Protein AF-A0A1H0M5H1-F1 (afdb_monomer_lite)

Secondary structure (DSSP, 8-state):
--S------------TT-TTHHHHHHHHHHHTTSHHHHHHHHHHT-------HHHHHHHHHHHHHHHHHHHHHTT----

Organism: NCBI:txid80868

Sequence (79 aa):
MKDFVVEQWQAVFAPAGTPAVQRLNQEINKALKDPPIVALADKLGVALVGGTPKQLGDLQKADFAKWAKVIKDGSIKAE

pLDDT: mean 92.83, std 9.8, range [53.22, 98.44]

Radius of gyration: 16.04 Å; chains: 1; bounding box: 42×25×40 Å

InterPro domains:
  IPR042100 Bordetella uptake gene, domain 1 [G3DSA:3.40.190.150] (1-79)

Structure (mmCIF, N/CA/C/O backbone):
data_AF-A0A1H0M5H1-F1
#
_entry.id   AF-A0A1H0M5H1-F1
#
loop_
_atom_site.group_PDB
_atom_site.id
_atom_site.type_symbol
_atom_site.label_atom_id
_atom_site.label_alt_id
_atom_site.label_comp_id
_atom_site.label_asym_id
_atom_site.label_entity_id
_atom_site.label_seq_id
_atom_site.pdbx_PDB_ins_code
_atom_site.Cartn_x
_atom_site.Cartn_y
_atom_site.Cartn_z
_atom_site.occupancy
_atom_site.B_iso_or_equiv
_atom_site.auth_seq_id
_atom_site.auth_comp_id
_atom_site.auth_asym_id
_atom_site.auth_atom_id
_atom_site.pdbx_PDB_model_num
ATOM 1 N N . MET A 1 1 ? 7.389 -8.466 -25.084 1.00 53.22 1 MET A N 1
ATOM 2 C CA . MET A 1 1 ? 7.728 -8.393 -23.650 1.00 53.22 1 MET A CA 1
ATOM 3 C C . MET A 1 1 ? 6.483 -8.765 -22.855 1.00 53.22 1 MET A C 1
ATOM 5 O O . MET A 1 1 ? 5.642 -7.905 -22.659 1.00 53.22 1 MET A O 1
ATOM 9 N N . LYS A 1 2 ? 6.283 -10.047 -22.526 1.00 54.88 2 LYS A N 1
ATOM 10 C CA . LYS A 1 2 ? 5.110 -10.492 -21.743 1.00 54.88 2 LYS A CA 1
ATOM 11 C C . LYS A 1 2 ? 5.357 -10.447 -20.229 1.00 54.88 2 LYS A C 1
ATOM 13 O O . LYS A 1 2 ? 4.401 -10.339 -19.479 1.00 54.88 2 LYS A O 1
ATOM 18 N N . ASP A 1 3 ? 6.626 -10.413 -19.822 1.00 66.81 3 ASP A N 1
ATOM 19 C CA . ASP A 1 3 ? 7.041 -10.477 -18.412 1.00 66.81 3 ASP A CA 1
ATOM 20 C C . ASP A 1 3 ? 7.654 -9.159 -17.900 1.00 66.81 3 ASP A C 1
ATOM 22 O O . ASP A 1 3 ? 8.172 -9.085 -16.786 1.00 66.81 3 ASP A O 1
ATOM 26 N N . PHE A 1 4 ? 7.627 -8.103 -18.719 1.00 62.84 4 PHE A N 1
ATOM 27 C CA . PHE A 1 4 ? 8.154 -6.790 -18.351 1.00 62.84 4 PHE A CA 1
ATOM 28 C C . PHE A 1 4 ? 7.033 -5.934 -17.758 1.00 62.84 4 PHE A C 1
ATOM 30 O O . PHE A 1 4 ? 6.297 -5.271 -18.485 1.00 62.84 4 PHE A O 1
ATOM 37 N N . VAL A 1 5 ? 6.901 -5.985 -16.433 1.00 65.38 5 VAL A N 1
ATOM 38 C CA . VAL A 1 5 ? 5.974 -5.152 -15.656 1.00 65.38 5 VAL A CA 1
ATOM 39 C C . VAL A 1 5 ? 6.792 -4.188 -14.802 1.00 65.38 5 VAL A C 1
ATOM 41 O O . VAL A 1 5 ? 7.504 -4.611 -13.882 1.00 65.38 5 VAL A O 1
ATOM 44 N N . VAL A 1 6 ? 6.686 -2.899 -15.128 1.00 67.06 6 VAL A N 1
ATOM 45 C CA . VAL A 1 6 ? 7.205 -1.778 -14.335 1.00 67.06 6 VAL A CA 1
ATOM 46 C C . VAL A 1 6 ? 6.004 -0.949 -13.904 1.00 67.06 6 VAL A C 1
ATOM 48 O O . VAL A 1 6 ? 5.631 0.021 -14.554 1.00 67.06 6 VAL A O 1
ATOM 51 N N . GLU A 1 7 ? 5.367 -1.384 -12.825 1.00 77.44 7 GLU A N 1
ATOM 52 C CA . GLU A 1 7 ? 4.335 -0.612 -12.144 1.00 77.44 7 GLU A CA 1
ATOM 53 C C . GLU A 1 7 ? 4.909 -0.094 -10.831 1.00 77.44 7 GLU A C 1
ATOM 55 O O . GLU A 1 7 ? 5.475 -0.846 -10.036 1.00 77.44 7 GLU A O 1
ATOM 60 N N . GLN A 1 8 ? 4.785 1.212 -10.627 1.00 86.81 8 GLN A N 1
ATOM 61 C CA . GLN A 1 8 ? 5.022 1.843 -9.341 1.00 86.81 8 GLN A CA 1
ATOM 62 C C . GLN A 1 8 ? 3.681 1.949 -8.623 1.00 86.81 8 GLN A C 1
ATOM 64 O O . GLN A 1 8 ? 2.696 2.393 -9.208 1.00 86.81 8 GLN A O 1
ATOM 69 N N . TRP A 1 9 ? 3.655 1.572 -7.350 1.00 93.00 9 TRP A N 1
ATOM 70 C CA . TRP A 1 9 ? 2.478 1.710 -6.505 1.00 93.00 9 TRP A CA 1
ATOM 71 C C . TRP A 1 9 ? 2.786 2.556 -5.275 1.00 93.00 9 TRP A C 1
ATOM 73 O O . TRP A 1 9 ? 3.928 2.690 -4.833 1.00 93.00 9 TRP A O 1
ATOM 83 N N . GLN A 1 10 ? 1.725 3.129 -4.720 1.00 94.38 10 GLN A N 1
ATOM 84 C CA . GLN A 1 10 ? 1.738 3.896 -3.482 1.00 94.38 10 GLN A CA 1
ATOM 85 C C . GLN A 1 10 ? 0.753 3.250 -2.513 1.00 94.38 10 GLN A C 1
ATOM 87 O O . GLN A 1 10 ? -0.259 2.684 -2.926 1.00 94.38 10 GLN A O 1
ATOM 92 N N . ALA A 1 11 ? 1.042 3.331 -1.218 1.00 96.00 11 ALA A N 1
ATOM 93 C CA . ALA A 1 11 ? 0.157 2.800 -0.194 1.00 96.00 11 ALA A CA 1
ATOM 94 C C . ALA A 1 11 ? 0.226 3.611 1.099 1.00 96.00 11 ALA A C 1
ATOM 96 O O . ALA A 1 11 ? 1.197 4.322 1.360 1.00 96.00 11 ALA A O 1
ATOM 97 N N . VAL A 1 12 ? -0.812 3.467 1.922 1.00 96.50 12 VAL A N 1
ATOM 98 C CA . VAL A 1 12 ? -0.900 4.080 3.250 1.00 96.50 12 VAL A CA 1
ATOM 99 C C . VAL A 1 12 ? -0.476 3.060 4.302 1.00 96.50 12 VAL A C 1
ATOM 101 O O . VAL A 1 12 ? -1.001 1.947 4.344 1.00 96.50 12 VAL A O 1
ATOM 104 N N . PHE A 1 13 ? 0.440 3.462 5.180 1.00 96.06 13 PHE A N 1
ATOM 105 C CA . PHE A 1 13 ? 0.933 2.650 6.290 1.00 96.06 13 PHE A CA 1
ATOM 106 C C . PHE A 1 13 ? 0.605 3.308 7.631 1.00 96.06 13 PHE A C 1
ATOM 108 O O . PHE A 1 13 ? 0.467 4.526 7.728 1.00 96.06 13 PHE A O 1
ATOM 115 N N . ALA A 1 14 ? 0.501 2.489 8.673 1.00 95.56 14 ALA A N 1
ATOM 116 C CA . ALA A 1 14 ? 0.326 2.924 10.053 1.00 95.56 14 ALA A CA 1
ATOM 117 C C . ALA A 1 14 ? 1.346 2.202 10.953 1.00 95.56 14 ALA A C 1
ATOM 119 O O . ALA A 1 14 ? 1.826 1.129 10.571 1.00 95.56 14 ALA A O 1
ATOM 120 N N . PRO A 1 15 ? 1.674 2.742 12.142 1.00 97.25 15 PRO A N 1
ATOM 121 C CA . PRO A 1 15 ? 2.557 2.072 13.091 1.00 97.25 15 PRO A CA 1
ATOM 122 C C . PRO A 1 15 ? 2.096 0.648 13.429 1.00 97.25 15 PRO A C 1
ATOM 124 O O . PRO A 1 15 ? 0.893 0.360 13.485 1.00 97.25 15 PRO A O 1
ATOM 127 N N . ALA A 1 16 ? 3.052 -0.241 13.697 1.00 94.75 16 ALA A N 1
ATOM 128 C CA . ALA A 1 16 ? 2.754 -1.599 14.139 1.00 94.75 16 ALA A CA 1
ATOM 129 C C . ALA A 1 16 ? 1.890 -1.582 15.413 1.00 94.75 16 ALA A C 1
ATOM 131 O O . ALA A 1 16 ? 2.119 -0.787 16.321 1.00 94.75 16 ALA A O 1
ATOM 132 N N . GLY A 1 17 ? 0.877 -2.450 15.468 1.00 93.50 17 GLY A N 1
ATOM 133 C CA . GLY A 1 17 ? -0.052 -2.517 16.600 1.00 93.50 17 GLY A CA 1
ATOM 134 C C . GLY A 1 17 ? -1.166 -1.464 16.595 1.00 93.50 17 GLY A C 1
ATOM 135 O O . GLY A 1 17 ? -1.952 -1.434 17.536 1.00 93.50 17 GLY A O 1
ATOM 136 N N . THR A 1 18 ? -1.287 -0.631 15.552 1.00 96.81 18 THR A N 1
ATOM 137 C CA . THR A 1 18 ? -2.392 0.338 15.445 1.00 96.81 18 THR A CA 1
ATOM 138 C C . THR A 1 18 ? -3.754 -0.386 15.464 1.00 96.81 18 THR A C 1
ATOM 140 O O . THR A 1 18 ? -4.059 -1.135 14.534 1.00 96.81 18 THR A O 1
ATOM 143 N N . PRO A 1 19 ? -4.626 -0.150 16.464 1.00 94.31 19 PRO A N 1
ATOM 144 C CA . PRO A 1 19 ? -5.899 -0.870 16.588 1.00 94.31 19 PRO A CA 1
ATOM 145 C C . PRO A 1 19 ? -6.944 -0.419 15.555 1.00 94.31 19 PRO A C 1
ATOM 147 O O . PRO A 1 19 ? -7.836 -1.176 15.182 1.00 94.31 19 PRO A O 1
ATOM 150 N N . ALA A 1 20 ? -6.820 0.809 15.044 1.00 95.94 20 ALA A N 1
ATOM 151 C CA . ALA A 1 20 ? -7.781 1.416 14.126 1.00 95.94 20 ALA A CA 1
ATOM 152 C C . ALA A 1 20 ? -7.552 1.076 12.638 1.00 95.94 20 ALA A C 1
ATOM 154 O O . ALA A 1 20 ? -8.234 1.638 11.781 1.00 95.94 20 ALA A O 1
ATOM 155 N N . VAL A 1 21 ? -6.627 0.165 12.298 1.00 96.38 21 VAL A N 1
ATOM 156 C CA . VAL A 1 21 ? -6.268 -0.143 10.894 1.00 96.38 21 VAL A CA 1
ATOM 157 C C . VAL A 1 21 ? -7.478 -0.578 10.072 1.00 96.38 21 VAL A C 1
ATOM 159 O O . VAL A 1 21 ? -7.629 -0.146 8.932 1.00 96.38 21 VAL A O 1
ATOM 162 N N . GLN A 1 22 ? -8.370 -1.384 10.650 1.00 96.12 22 GLN A N 1
ATOM 163 C CA . GLN A 1 22 ? -9.571 -1.836 9.944 1.00 96.12 22 GLN A CA 1
ATOM 164 C C . GLN A 1 22 ? -10.506 -0.671 9.612 1.00 96.12 22 GLN A C 1
ATOM 166 O O . GLN A 1 22 ? -10.976 -0.554 8.482 1.00 96.12 22 GLN A O 1
ATOM 171 N N . ARG A 1 23 ? -10.728 0.235 10.571 1.00 96.94 23 ARG A N 1
ATOM 172 C CA . ARG A 1 23 ? -11.552 1.429 10.360 1.00 96.94 23 ARG A CA 1
ATOM 173 C C . ARG A 1 23 ? -10.936 2.338 9.296 1.00 96.94 23 ARG A C 1
ATOM 175 O O . ARG A 1 23 ? -11.648 2.781 8.402 1.00 96.94 23 ARG A O 1
ATOM 182 N N . LEU A 1 24 ? -9.626 2.578 9.369 1.00 97.12 24 LEU A N 1
ATOM 183 C CA . LEU A 1 24 ? -8.904 3.401 8.399 1.00 97.12 24 LEU A CA 1
ATOM 184 C C . LEU A 1 24 ? -8.993 2.810 6.986 1.00 97.12 24 LEU A C 1
ATOM 186 O O . LEU A 1 24 ? -9.329 3.519 6.042 1.00 97.12 24 LEU A O 1
ATOM 190 N N . ASN A 1 25 ? -8.759 1.504 6.844 1.00 98.00 25 ASN A N 1
ATOM 191 C CA . ASN A 1 25 ? -8.869 0.814 5.563 1.00 98.00 25 ASN A CA 1
ATOM 192 C C . ASN A 1 25 ? -10.281 0.920 4.968 1.00 98.00 25 ASN A C 1
ATOM 194 O O . ASN A 1 25 ? -10.420 1.174 3.773 1.00 98.00 25 ASN A O 1
ATOM 198 N N . GLN A 1 26 ? -11.325 0.763 5.784 1.00 98.31 26 GLN A N 1
ATOM 199 C CA . GLN A 1 26 ? -12.708 0.911 5.324 1.00 98.31 26 GLN A CA 1
ATOM 200 C C . GLN A 1 26 ? -12.987 2.312 4.775 1.00 98.31 26 GLN A C 1
ATOM 202 O O . GLN A 1 26 ? -13.590 2.432 3.711 1.00 98.31 26 GLN A O 1
ATOM 207 N N . GLU A 1 27 ? -12.542 3.363 5.465 1.00 98.19 27 GLU A N 1
ATOM 208 C CA . GLU A 1 27 ? -12.787 4.735 5.012 1.00 98.19 27 GLU A CA 1
ATOM 209 C C . GLU A 1 27 ? -11.967 5.099 3.779 1.00 98.19 27 GLU A C 1
ATOM 211 O O . GLU A 1 27 ? -12.505 5.728 2.872 1.00 98.19 27 GLU A O 1
ATOM 216 N N . ILE A 1 28 ? -10.721 4.628 3.681 1.00 97.81 28 ILE A N 1
ATOM 217 C CA . ILE A 1 28 ? -9.922 4.782 2.459 1.00 97.81 28 ILE A CA 1
ATOM 218 C C . ILE A 1 28 ? -10.640 4.116 1.279 1.00 97.81 28 ILE A C 1
ATOM 220 O O . ILE A 1 28 ? -10.835 4.745 0.246 1.00 97.81 28 ILE A O 1
ATOM 224 N N . ASN A 1 29 ? -11.117 2.877 1.438 1.00 98.31 29 ASN A N 1
ATOM 225 C CA . ASN A 1 29 ? -11.846 2.172 0.377 1.00 98.31 29 ASN A CA 1
ATOM 226 C C . ASN A 1 29 ? -13.144 2.875 -0.056 1.00 98.31 29 ASN A C 1
ATOM 228 O O . ASN A 1 29 ? -13.576 2.696 -1.196 1.00 98.31 29 ASN A O 1
ATOM 232 N N . LYS A 1 30 ? -13.787 3.641 0.833 1.00 98.31 30 LYS A N 1
ATOM 233 C CA . LYS A 1 30 ? -14.927 4.492 0.464 1.00 98.31 30 LYS A CA 1
ATOM 234 C C . LYS A 1 30 ? -14.464 5.722 -0.311 1.00 98.31 30 LYS A C 1
ATOM 236 O O . LYS A 1 30 ? -14.992 5.959 -1.389 1.00 98.31 30 LYS A O 1
ATOM 241 N N . ALA A 1 31 ? -13.447 6.427 0.185 1.00 97.69 31 ALA A N 1
ATOM 242 C CA . ALA A 1 31 ? -12.910 7.628 -0.453 1.00 97.69 31 ALA A CA 1
ATOM 243 C C . ALA A 1 31 ? -12.388 7.364 -1.875 1.00 97.69 31 ALA A C 1
ATOM 245 O O . ALA A 1 31 ? -12.554 8.191 -2.764 1.00 97.69 31 ALA A O 1
ATOM 246 N N . LEU A 1 32 ? -11.831 6.175 -2.132 1.00 97.56 32 LEU A N 1
ATOM 247 C CA . LEU A 1 32 ? -11.409 5.755 -3.476 1.00 97.56 3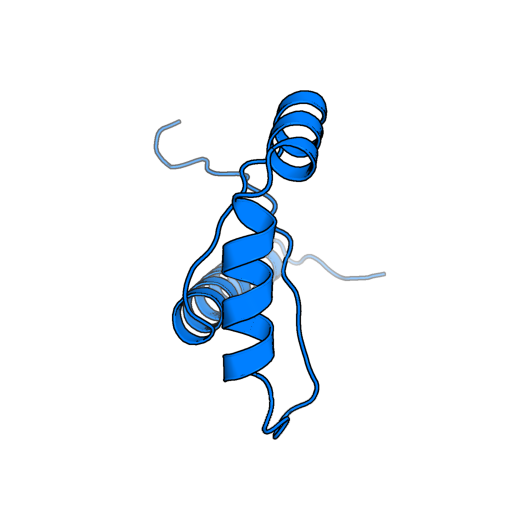2 LEU A CA 1
ATOM 248 C C . LEU A 1 32 ? -12.564 5.661 -4.493 1.00 97.56 32 LEU A C 1
ATOM 250 O O . LEU A 1 32 ? -12.311 5.517 -5.685 1.00 97.56 32 LEU A O 1
ATOM 254 N N . LYS A 1 33 ? -13.821 5.727 -4.042 1.00 97.31 33 LYS A N 1
ATOM 255 C CA . LYS A 1 33 ? -15.019 5.740 -4.892 1.00 97.31 33 LYS A CA 1
ATOM 256 C C . LYS A 1 33 ? -15.643 7.131 -5.012 1.00 97.31 33 LYS A C 1
ATOM 258 O O . LYS A 1 33 ? -16.614 7.282 -5.752 1.00 97.31 33 LYS A O 1
ATOM 263 N N . ASP A 1 34 ? -15.124 8.127 -4.295 1.00 98.44 34 ASP A N 1
ATOM 264 C CA . ASP A 1 34 ? -15.671 9.479 -4.339 1.00 98.44 34 ASP A CA 1
ATOM 265 C C . ASP A 1 34 ? -15.374 10.122 -5.705 1.00 98.44 34 ASP A C 1
ATOM 267 O O . ASP A 1 34 ? -14.214 10.146 -6.129 1.00 98.44 34 ASP A O 1
ATOM 271 N N . PRO A 1 35 ? -16.380 10.691 -6.404 1.00 98.25 35 PRO A N 1
ATOM 272 C CA . PRO A 1 35 ? -16.201 11.209 -7.761 1.00 98.25 35 PRO A CA 1
ATOM 273 C C . PRO A 1 35 ? -15.058 12.224 -7.927 1.00 98.25 35 PRO A C 1
ATOM 275 O O . PRO A 1 35 ? -14.336 12.127 -8.919 1.00 98.25 35 PRO A O 1
ATOM 278 N N . PRO A 1 36 ? -14.821 13.163 -6.984 1.00 98.12 36 PRO A N 1
ATOM 279 C CA . PRO A 1 36 ? -13.677 14.069 -7.082 1.00 98.12 36 PRO A CA 1
ATOM 280 C C . PRO A 1 36 ? -12.320 13.353 -7.037 1.00 98.12 36 PRO A C 1
ATOM 282 O O . PRO A 1 36 ? -11.381 13.788 -7.700 1.00 98.12 36 PRO A O 1
ATOM 285 N N . ILE A 1 37 ? -12.212 12.257 -6.277 1.00 97.81 37 ILE A N 1
ATOM 286 C CA . ILE A 1 37 ? -10.984 11.461 -6.164 1.00 97.81 37 ILE A CA 1
ATOM 287 C C . ILE A 1 37 ? -10.759 10.656 -7.441 1.00 97.81 37 ILE A C 1
ATOM 289 O O . ILE A 1 37 ? -9.649 10.662 -7.968 1.00 97.81 37 ILE A O 1
ATOM 293 N N . VAL A 1 38 ? -11.813 10.034 -7.975 1.00 98.06 38 VAL A N 1
ATOM 294 C CA . VAL A 1 38 ? -11.762 9.317 -9.258 1.00 98.06 38 VAL A CA 1
ATOM 295 C C . VAL A 1 38 ? -11.338 10.262 -10.384 1.00 98.06 38 VAL A C 1
ATOM 297 O O . VAL A 1 38 ? -10.368 9.987 -11.081 1.00 98.06 38 VAL A O 1
ATOM 300 N N . ALA A 1 39 ? -11.976 11.431 -10.495 1.00 98.25 39 ALA A N 1
ATOM 301 C CA . ALA A 1 39 ? -11.645 12.415 -11.524 1.00 98.25 39 ALA A CA 1
ATOM 302 C C . ALA A 1 39 ? -10.195 12.920 -11.421 1.00 98.25 39 ALA A C 1
ATOM 304 O O . ALA A 1 39 ? -9.539 13.160 -12.438 1.00 98.25 39 ALA A O 1
ATOM 305 N N . LEU A 1 40 ? -9.677 13.088 -10.199 1.00 97.62 40 LEU A N 1
ATOM 306 C CA . LEU A 1 40 ? -8.279 13.456 -9.992 1.00 97.62 40 LEU A CA 1
ATOM 307 C C . LEU A 1 40 ? -7.331 12.322 -10.403 1.00 97.62 40 LEU A C 1
ATOM 309 O O . LEU A 1 40 ? -6.321 12.589 -11.050 1.00 97.62 40 LEU A O 1
ATOM 313 N N . ALA A 1 41 ? -7.649 11.081 -10.044 1.00 96.69 41 ALA A N 1
ATOM 314 C CA . ALA A 1 41 ? -6.844 9.918 -10.392 1.00 96.69 41 ALA A CA 1
ATOM 315 C C . ALA A 1 41 ? -6.763 9.723 -11.911 1.00 96.69 41 ALA A C 1
ATOM 317 O O . ALA A 1 41 ? -5.661 9.594 -12.442 1.00 96.69 41 ALA A O 1
ATOM 318 N N . ASP A 1 42 ? -7.894 9.839 -12.612 1.00 97.12 42 ASP A N 1
ATOM 319 C CA . ASP A 1 42 ? -7.959 9.782 -14.077 1.00 97.12 42 ASP A CA 1
ATOM 320 C C . ASP A 1 42 ? -7.093 10.874 -14.715 1.00 97.12 42 ASP A C 1
ATOM 322 O O . ASP A 1 42 ? -6.303 10.609 -15.622 1.00 97.12 42 ASP A O 1
ATOM 326 N N . LYS A 1 43 ? -7.174 12.107 -14.195 1.00 98.00 43 LYS A N 1
ATOM 327 C CA . LYS A 1 43 ? -6.349 13.231 -14.664 1.00 98.00 43 LYS A CA 1
ATOM 328 C C . LYS A 1 43 ? -4.850 12.985 -14.467 1.00 98.00 43 LYS A C 1
ATOM 330 O O . LYS A 1 43 ? -4.048 13.476 -15.259 1.00 98.00 43 LYS A O 1
ATOM 335 N N . LEU A 1 44 ? -4.471 12.281 -13.403 1.00 95.88 44 LEU A N 1
ATOM 336 C CA . LEU A 1 44 ? -3.079 11.972 -13.072 1.0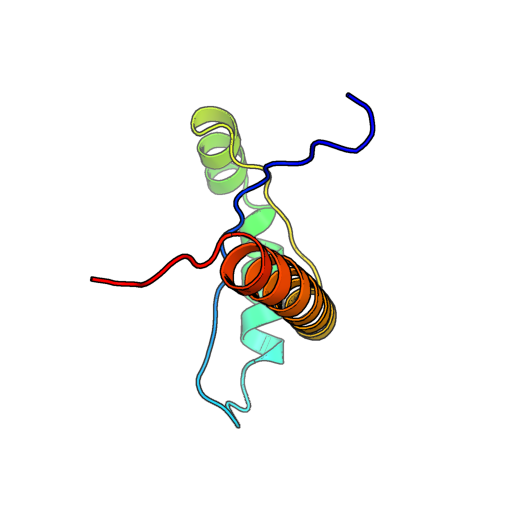0 95.88 44 LEU A CA 1
ATOM 337 C C . LEU A 1 44 ? -2.591 10.649 -13.686 1.00 95.88 44 LEU A C 1
ATOM 339 O O . LEU A 1 44 ? -1.415 10.326 -13.537 1.00 95.88 44 LEU A O 1
ATOM 343 N N . GLY A 1 45 ? -3.459 9.886 -14.362 1.00 93.50 45 GLY A N 1
ATOM 344 C CA . GLY A 1 45 ? -3.131 8.551 -14.872 1.00 93.50 45 GLY A CA 1
ATOM 345 C C . GLY A 1 45 ? -2.872 7.524 -13.764 1.00 93.50 45 GLY A C 1
ATOM 346 O O . GLY A 1 45 ? -2.114 6.577 -13.966 1.00 93.50 45 GLY A O 1
ATOM 347 N N . VAL A 1 46 ? -3.463 7.722 -12.584 1.00 94.00 46 VAL A N 1
ATOM 348 C CA . VAL A 1 46 ? -3.305 6.848 -11.418 1.00 94.00 46 VAL A CA 1
ATOM 349 C C . VAL A 1 46 ? -4.453 5.849 -11.372 1.00 94.00 46 VAL A C 1
ATOM 351 O O . VAL A 1 46 ? -5.619 6.227 -11.297 1.00 94.00 46 VAL A O 1
ATOM 354 N N . ALA A 1 47 ? -4.126 4.561 -11.335 1.00 94.50 47 ALA A N 1
ATOM 355 C CA . ALA A 1 47 ? -5.111 3.528 -11.049 1.00 94.50 47 ALA A CA 1
ATOM 356 C C . ALA A 1 47 ? -5.434 3.514 -9.545 1.00 94.50 47 ALA A C 1
ATOM 358 O O . ALA A 1 47 ? -4.562 3.262 -8.712 1.00 94.50 47 ALA A O 1
ATOM 359 N N . LEU A 1 48 ? -6.695 3.765 -9.186 1.00 96.31 48 LEU A N 1
ATOM 360 C CA . LEU A 1 48 ? -7.148 3.640 -7.801 1.00 96.31 48 LEU A CA 1
ATOM 361 C C . LEU A 1 48 ? -7.324 2.166 -7.439 1.00 96.31 48 LEU A C 1
ATOM 363 O O . LEU A 1 48 ? -8.211 1.482 -7.950 1.00 96.31 48 LEU A O 1
ATOM 367 N N . VAL A 1 49 ? -6.491 1.689 -6.516 1.00 94.44 49 VAL A N 1
ATOM 368 C CA . VAL A 1 49 ? -6.525 0.311 -6.026 1.00 94.44 49 VAL A CA 1
ATOM 369 C C . VAL A 1 49 ? -6.932 0.311 -4.558 1.00 94.44 49 VAL A C 1
ATOM 371 O O . VAL A 1 49 ? -6.260 0.882 -3.702 1.00 94.44 49 VAL A O 1
ATOM 374 N N . GLY A 1 50 ? -8.067 -0.325 -4.275 1.00 94.81 50 GLY A N 1
ATOM 375 C CA . GLY A 1 50 ? -8.516 -0.620 -2.918 1.00 94.81 50 GLY A CA 1
ATOM 376 C C . GLY A 1 50 ? -8.092 -2.015 -2.463 1.00 94.81 50 GLY A C 1
ATOM 377 O O . GLY A 1 50 ? -7.256 -2.677 -3.075 1.00 94.81 50 GLY A O 1
ATOM 378 N N . GLY A 1 51 ? -8.721 -2.496 -1.396 1.00 96.25 51 GLY A N 1
ATOM 379 C CA . GLY A 1 51 ? -8.541 -3.859 -0.904 1.00 96.25 51 GLY A CA 1
ATOM 380 C C . GLY A 1 51 ? -8.295 -3.926 0.595 1.00 96.25 51 GLY A C 1
ATOM 381 O O . GLY A 1 51 ? -8.551 -2.982 1.346 1.00 96.25 51 GLY A O 1
ATOM 382 N N . THR A 1 52 ? -7.814 -5.083 1.032 1.00 97.44 52 THR A N 1
ATOM 383 C CA . THR A 1 52 ? -7.572 -5.410 2.439 1.00 97.44 52 THR A CA 1
ATOM 384 C C . THR A 1 52 ? -6.133 -5.084 2.855 1.00 97.44 52 THR A C 1
ATOM 386 O O . THR A 1 52 ? -5.218 -5.172 2.031 1.00 97.44 52 THR A O 1
ATOM 389 N N . PRO A 1 53 ? -5.874 -4.819 4.151 1.00 96.62 53 PRO A N 1
ATOM 390 C CA . PRO A 1 53 ? -4.508 -4.665 4.659 1.00 96.62 53 PRO A CA 1
ATOM 391 C C . PRO A 1 53 ? -3.618 -5.883 4.370 1.00 96.62 53 PRO A C 1
ATOM 393 O O . PRO A 1 53 ? -2.420 -5.741 4.138 1.00 96.62 53 PRO A O 1
ATOM 396 N N . LYS A 1 54 ? -4.210 -7.088 4.337 1.00 96.25 54 LYS A N 1
ATOM 397 C CA . LYS A 1 54 ? -3.499 -8.320 3.984 1.00 96.25 54 LYS A CA 1
ATOM 398 C C . LYS A 1 54 ? -3.013 -8.309 2.534 1.00 96.25 54 LYS A C 1
ATOM 400 O O . LYS A 1 54 ? -1.858 -8.641 2.308 1.00 96.25 54 LYS A O 1
ATOM 405 N N . GLN A 1 55 ? -3.857 -7.915 1.579 1.00 97.31 55 GLN A N 1
ATOM 406 C CA . GLN A 1 55 ? -3.469 -7.854 0.163 1.00 97.31 55 GLN A CA 1
ATOM 407 C C . GLN A 1 55 ? -2.300 -6.892 -0.060 1.00 97.31 55 GLN A C 1
ATOM 409 O O . GLN A 1 55 ? -1.348 -7.249 -0.748 1.00 97.31 55 GLN A O 1
ATOM 414 N N . LEU A 1 56 ? -2.325 -5.721 0.585 1.00 96.88 56 LEU A N 1
ATOM 415 C CA . LEU A 1 56 ? -1.192 -4.795 0.554 1.00 96.88 56 LEU A CA 1
ATOM 416 C C . LEU A 1 56 ? 0.073 -5.423 1.160 1.00 96.88 56 LEU A C 1
ATOM 418 O O . LEU A 1 56 ? 1.154 -5.310 0.589 1.00 96.88 56 LEU A O 1
ATOM 422 N N . GLY A 1 57 ? -0.053 -6.111 2.298 1.00 96.38 57 GLY A N 1
ATOM 423 C CA . GLY A 1 57 ? 1.075 -6.799 2.928 1.00 96.38 57 GLY A CA 1
ATOM 424 C C . GLY A 1 57 ? 1.667 -7.916 2.062 1.00 96.38 57 GLY A C 1
ATOM 425 O O . GLY A 1 57 ? 2.882 -8.105 2.051 1.00 96.38 57 GLY A O 1
ATOM 426 N N . ASP A 1 58 ? 0.832 -8.645 1.324 1.00 97.25 58 ASP A N 1
ATOM 427 C CA . ASP A 1 58 ? 1.278 -9.691 0.403 1.00 97.25 58 ASP A CA 1
ATOM 428 C C . ASP A 1 58 ? 1.983 -9.081 -0.828 1.00 97.25 58 ASP A C 1
ATOM 430 O O . ASP A 1 58 ? 3.063 -9.549 -1.194 1.00 97.25 58 ASP A O 1
ATOM 434 N N . LEU A 1 59 ? 1.445 -7.989 -1.396 1.00 95.31 59 LEU A N 1
ATOM 435 C CA . LEU A 1 59 ? 2.082 -7.222 -2.478 1.00 95.31 59 LEU A CA 1
ATOM 436 C C . LEU A 1 59 ? 3.464 -6.707 -2.058 1.00 95.31 59 LEU A C 1
ATOM 438 O O . LEU A 1 59 ? 4.455 -6.960 -2.739 1.00 95.31 59 LEU A O 1
ATOM 442 N N . GLN A 1 60 ? 3.546 -6.042 -0.904 1.00 96.12 60 GLN A N 1
ATOM 443 C CA . GLN A 1 60 ? 4.798 -5.486 -0.395 1.00 96.12 60 GLN A CA 1
ATOM 444 C C . GLN A 1 60 ? 5.867 -6.568 -0.201 1.00 96.12 60 GLN A C 1
ATOM 446 O O . GLN A 1 60 ? 7.029 -6.348 -0.536 1.00 96.12 60 GLN A O 1
ATOM 451 N N . LYS A 1 61 ? 5.494 -7.744 0.322 1.0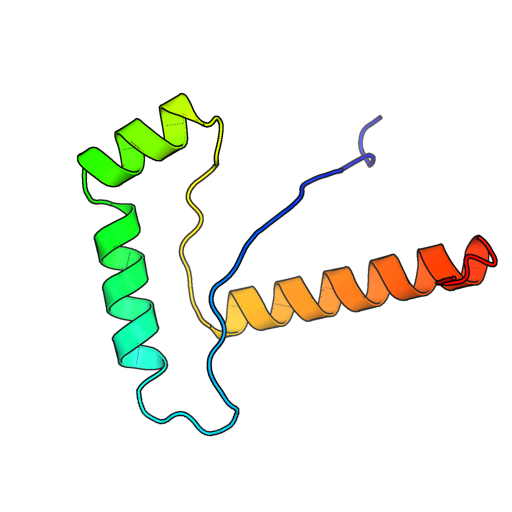0 96.62 61 LYS A N 1
ATOM 452 C CA . LYS A 1 61 ? 6.426 -8.869 0.500 1.00 96.62 61 LYS A CA 1
ATOM 453 C C . LYS A 1 61 ? 6.942 -9.405 -0.832 1.00 96.62 61 LYS A C 1
ATOM 455 O O . LYS A 1 61 ? 8.136 -9.682 -0.943 1.00 96.62 61 LYS A O 1
ATOM 460 N N . ALA A 1 62 ? 6.061 -9.557 -1.820 1.00 95.00 62 ALA A N 1
ATOM 461 C CA . ALA A 1 62 ? 6.439 -10.028 -3.148 1.00 95.00 62 ALA A CA 1
ATOM 462 C C . ALA A 1 62 ? 7.408 -9.049 -3.828 1.00 95.00 62 ALA A C 1
ATOM 464 O O . ALA A 1 62 ? 8.463 -9.462 -4.317 1.00 95.00 62 ALA A O 1
ATOM 465 N N . ASP A 1 63 ? 7.101 -7.753 -3.776 1.00 93.94 63 ASP A N 1
ATOM 466 C CA . ASP A 1 63 ? 7.949 -6.711 -4.349 1.00 93.94 63 ASP A CA 1
ATOM 467 C C . ASP A 1 63 ? 9.287 -6.595 -3.627 1.00 93.94 63 ASP A C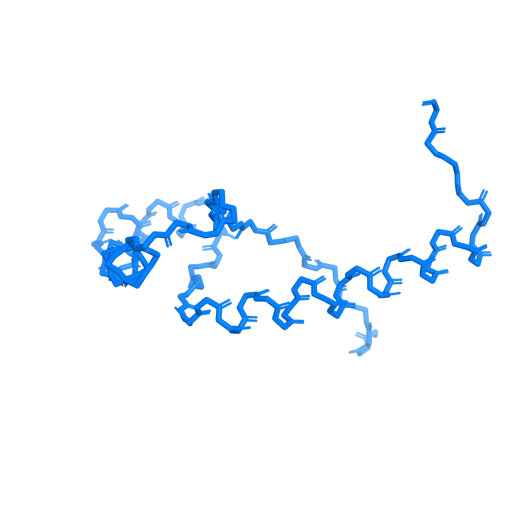 1
ATOM 469 O O . ASP A 1 63 ? 10.330 -6.525 -4.274 1.00 93.94 63 ASP A O 1
ATOM 473 N N . PHE A 1 64 ? 9.291 -6.659 -2.295 1.00 94.94 64 PHE A N 1
ATOM 474 C CA . PHE A 1 64 ? 10.530 -6.664 -1.524 1.00 94.94 64 PHE A CA 1
ATOM 475 C C . PHE A 1 64 ? 11.445 -7.825 -1.938 1.00 94.94 64 PHE A C 1
ATOM 477 O O . PHE A 1 64 ? 12.633 -7.616 -2.185 1.00 94.94 64 PHE A O 1
ATOM 484 N N . ALA A 1 65 ? 10.900 -9.038 -2.083 1.00 95.88 65 ALA A N 1
ATOM 485 C CA . ALA A 1 65 ? 11.668 -10.201 -2.528 1.00 95.88 65 ALA A CA 1
ATOM 486 C C . ALA A 1 65 ? 12.201 -10.040 -3.965 1.00 95.88 65 ALA A C 1
ATOM 488 O O . ALA A 1 65 ? 13.369 -10.340 -4.230 1.00 95.88 65 ALA A O 1
ATOM 489 N N . LYS A 1 66 ? 11.370 -9.528 -4.883 1.00 92.69 66 LYS A N 1
ATOM 490 C CA . LYS A 1 66 ? 11.752 -9.250 -6.276 1.00 92.69 66 LYS A CA 1
ATOM 491 C C . LYS A 1 66 ? 12.907 -8.251 -6.340 1.00 92.69 66 LYS A C 1
ATOM 493 O O . LYS A 1 66 ? 13.925 -8.529 -6.973 1.00 92.69 66 LYS A O 1
ATOM 498 N N . TRP A 1 67 ? 12.777 -7.112 -5.668 1.00 93.31 67 TRP A N 1
ATOM 499 C CA . TRP A 1 67 ? 13.775 -6.047 -5.730 1.00 93.31 67 TRP A CA 1
ATOM 500 C C . TRP A 1 67 ? 15.060 -6.398 -4.978 1.00 93.31 67 TRP A C 1
ATOM 502 O O . TRP A 1 67 ? 16.140 -6.082 -5.472 1.00 93.31 67 TRP A O 1
ATOM 512 N N . ALA A 1 68 ? 14.986 -7.143 -3.869 1.00 95.00 68 ALA A N 1
ATOM 513 C CA . ALA A 1 68 ? 16.175 -7.676 -3.198 1.00 95.00 68 ALA A CA 1
ATOM 514 C C . ALA A 1 68 ? 17.012 -8.569 -4.131 1.00 95.00 68 ALA A C 1
ATOM 516 O O . ALA A 1 68 ? 18.241 -8.471 -4.151 1.00 95.00 68 ALA 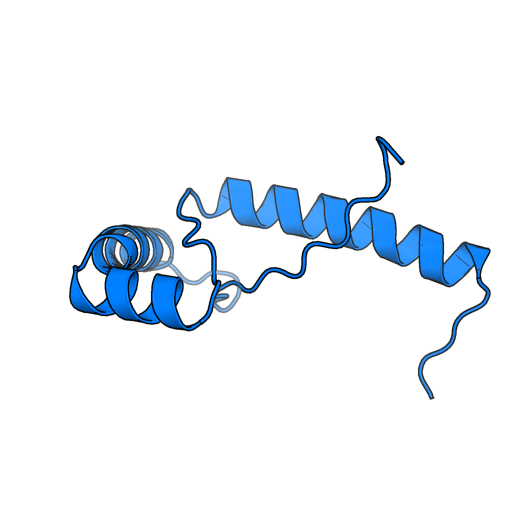A O 1
ATOM 517 N N . LYS A 1 69 ? 16.353 -9.405 -4.948 1.00 95.31 69 LYS A N 1
ATOM 518 C CA . LYS A 1 69 ? 17.027 -10.212 -5.972 1.00 95.31 69 LYS A CA 1
ATOM 519 C C . LYS A 1 69 ? 17.683 -9.338 -7.042 1.00 95.31 69 LYS A C 1
ATOM 521 O O . LYS A 1 69 ? 18.854 -9.550 -7.336 1.00 95.31 69 LYS A O 1
ATOM 526 N N . VAL A 1 70 ? 16.968 -8.348 -7.579 1.00 93.81 70 VAL A N 1
ATOM 527 C CA . VAL A 1 70 ? 17.507 -7.421 -8.594 1.00 93.81 70 VAL A CA 1
ATOM 528 C C . VAL A 1 70 ? 18.746 -6.685 -8.076 1.00 93.81 70 VAL A C 1
ATOM 530 O O . VAL A 1 70 ? 19.759 -6.639 -8.768 1.00 93.81 70 VAL A O 1
ATOM 533 N N . ILE A 1 71 ? 18.691 -6.160 -6.849 1.00 95.94 71 ILE A N 1
ATOM 534 C CA . ILE A 1 71 ? 19.814 -5.459 -6.212 1.00 95.94 71 ILE A CA 1
ATOM 535 C C . ILE A 1 71 ? 21.030 -6.380 -6.098 1.00 95.94 71 ILE A C 1
ATOM 537 O O . ILE A 1 71 ? 22.138 -5.989 -6.469 1.00 95.94 71 ILE A O 1
ATOM 541 N N . LYS A 1 72 ? 20.821 -7.611 -5.617 1.00 96.12 72 LYS A N 1
ATOM 542 C CA . LYS A 1 72 ? 21.892 -8.596 -5.443 1.00 96.12 72 LYS A CA 1
ATOM 543 C C . LYS A 1 72 ? 22.514 -9.005 -6.778 1.00 96.12 72 LYS A C 1
ATOM 545 O O . LYS A 1 72 ? 23.734 -8.970 -6.907 1.00 96.12 72 LYS A O 1
ATOM 550 N N . ASP A 1 73 ? 21.689 -9.375 -7.752 1.00 96.81 73 ASP A N 1
ATOM 551 C CA . ASP A 1 73 ? 22.145 -9.846 -9.063 1.00 96.81 73 ASP A CA 1
ATOM 552 C C . ASP A 1 73 ? 22.859 -8.725 -9.839 1.00 96.81 73 ASP A C 1
ATOM 554 O O . ASP A 1 73 ? 23.838 -8.979 -10.538 1.00 96.81 73 ASP A O 1
ATOM 558 N N . GLY A 1 74 ? 22.410 -7.477 -9.676 1.00 96.44 74 GLY A N 1
ATOM 559 C CA . GLY A 1 74 ? 23.011 -6.298 -10.301 1.00 96.44 74 GLY A CA 1
ATOM 560 C C . GLY A 1 74 ? 24.172 -5.669 -9.525 1.00 96.44 74 GLY A C 1
ATOM 561 O O . GLY A 1 74 ? 24.724 -4.679 -9.996 1.00 96.44 74 GLY A O 1
ATOM 562 N N . SER A 1 75 ? 24.539 -6.191 -8.345 1.00 95.94 75 SER A N 1
ATOM 563 C CA . SER A 1 75 ? 25.539 -5.578 -7.447 1.00 95.94 75 SER A CA 1
ATOM 564 C C . SER A 1 75 ? 25.287 -4.081 -7.179 1.00 95.94 75 SER A C 1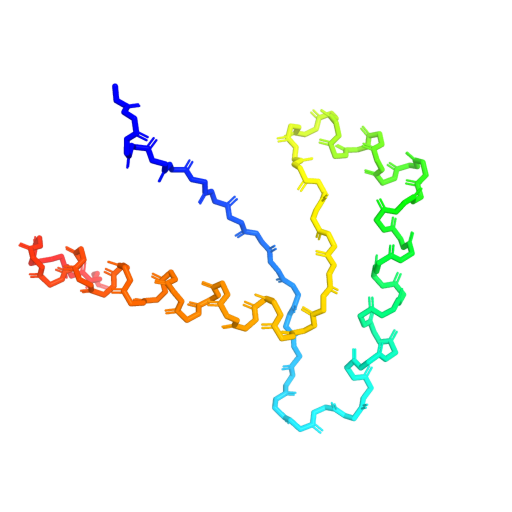
ATOM 566 O O . SER A 1 75 ? 26.223 -3.289 -7.053 1.00 95.94 75 SER A O 1
ATOM 568 N N . ILE A 1 76 ? 24.011 -3.696 -7.098 1.00 96.38 76 ILE A N 1
ATOM 569 C CA . ILE A 1 76 ? 23.563 -2.310 -6.923 1.00 96.38 76 ILE A CA 1
ATOM 570 C C . ILE A 1 76 ? 23.793 -1.896 -5.466 1.00 96.38 76 ILE A C 1
ATOM 572 O O . ILE A 1 76 ? 23.501 -2.658 -4.543 1.00 96.38 76 ILE A O 1
ATOM 576 N N . LYS A 1 77 ? 24.296 -0.680 -5.244 1.00 92.25 77 LYS A N 1
ATOM 577 C CA . LYS A 1 77 ? 24.481 -0.100 -3.908 1.00 92.25 77 LYS A CA 1
ATOM 578 C C . LYS A 1 77 ? 23.712 1.211 -3.810 1.00 92.25 77 LYS A C 1
ATOM 580 O O . LYS A 1 77 ? 23.645 1.947 -4.788 1.00 92.25 77 LYS A O 1
ATOM 585 N N . ALA A 1 78 ? 23.137 1.473 -2.640 1.00 88.94 78 ALA A N 1
ATOM 586 C CA . ALA A 1 78 ? 22.767 2.835 -2.283 1.00 88.94 78 ALA A CA 1
ATOM 587 C C . ALA A 1 78 ? 24.061 3.614 -2.012 1.00 88.94 78 ALA A C 1
ATOM 589 O O . ALA A 1 78 ? 24.996 3.046 -1.439 1.00 88.94 78 ALA A O 1
ATOM 590 N N . GLU A 1 79 ? 24.119 4.853 -2.487 1.00 74.00 79 GLU A N 1
ATOM 591 C CA . GLU A 1 79 ? 25.219 5.782 -2.208 1.00 74.00 79 GLU A CA 1
ATOM 592 C C . GLU A 1 79 ? 25.260 6.178 -0.727 1.00 74.00 79 GLU A C 1
ATOM 594 O O . GLU A 1 79 ? 24.172 6.293 -0.111 1.00 74.00 79 GLU A O 1
#

Foldseek 3Di:
DVPDDDDDDDDDDDDPPPPCQVVVLVVLVVVLPDVVNVVVCVVVVHDRDHDDPVVVVVVVVVVVVVVVVVCVVVVNDDD